Protein AF-A0A8C6VKZ2-F1 (afdb_monomer_lite)

Secondary structure (DSSP, 8-state):
-GGGS-TT-HHHHHHHHHHHHHHSS-HHHHHHHHHHSTT-BTTBS--SSTT---------HHHHHHHHHHHHHHHHHTTHHHHHHHHIIIIIHHHHHTT---TTSGGGGSTTTGGGHHHHHS-TTS-HHHHHHHHHHHHHHHHHHHHHHHHHHHHHIIIIITT-GGG--S-----------

pLDDT: mean 85.25, std 17.15, range [28.52, 98.12]

Sequence (181 aa):
MATRLHPHNKRKIIRSLQLFEQTGLPHSELLRRQHEEKGGGPLGGPLKYPNACIFWLHAEQAVLEVRLDQRVDEMMEAGLVEELQNFHRRYNQERVAENSQDYQQGIFQSIGFKEFHQFLVSEAQGPEEVRQQLLDQALQAFRTVTKRYARKQNKWVRNRFLRRKSFLPAAPLLSFWASVA

Radius of gyration: 22.43 Å; chains: 1; bounding box: 56×37×62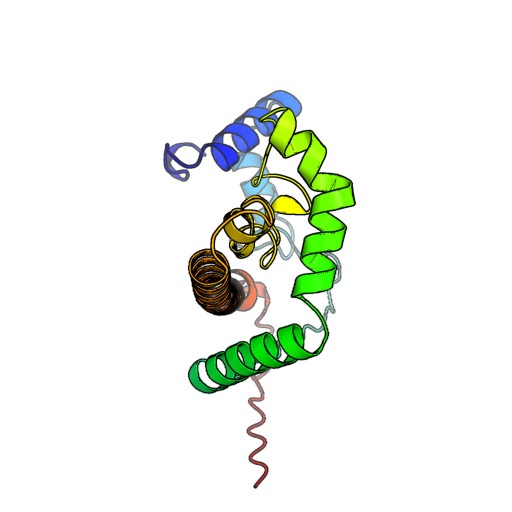 Å

InterPro domains:
  IPR027417 P-loop containing nucleoside triphosphate hydrolase [G3DSA:3.40.50.300] (37-164)
  IPR039657 Dimethylallyltransferase [PTHR11088] (47-165)

Structure (mmCIF, N/CA/C/O backbone):
data_AF-A0A8C6VKZ2-F1
#
_entry.id   AF-A0A8C6VKZ2-F1
#
loop_
_atom_site.group_PDB
_atom_site.id
_atom_site.type_symb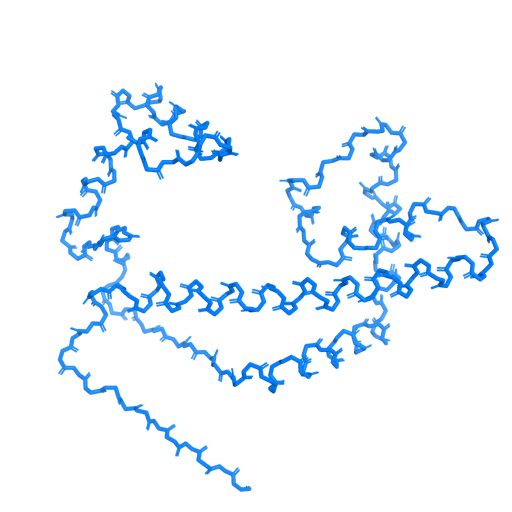ol
_atom_site.label_atom_id
_atom_site.label_alt_id
_atom_site.label_comp_id
_atom_site.label_asym_id
_atom_s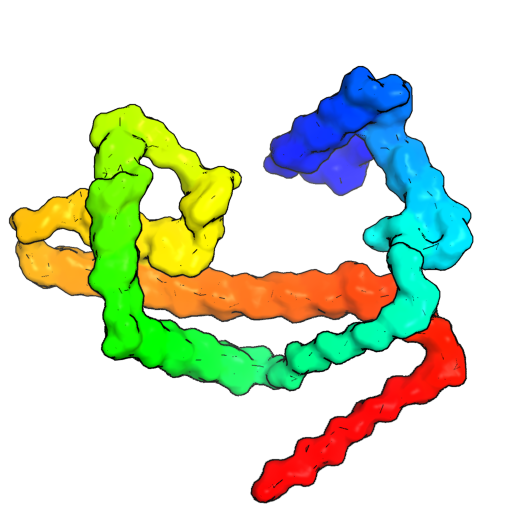ite.label_entity_id
_atom_site.label_seq_id
_atom_site.pdbx_PDB_ins_code
_atom_site.Cartn_x
_atom_site.Cartn_y
_atom_site.Cartn_z
_atom_site.occupancy
_atom_site.B_iso_or_equiv
_atom_site.auth_seq_id
_atom_site.auth_comp_id
_atom_site.auth_asym_id
_atom_site.auth_atom_id
_atom_site.pdbx_PDB_model_num
ATOM 1 N N . MET A 1 1 ? 17.443 11.745 -16.925 1.00 87.06 1 MET A N 1
ATOM 2 C CA . MET A 1 1 ? 16.436 11.441 -15.871 1.00 87.06 1 MET A CA 1
ATOM 3 C C . MET A 1 1 ? 15.729 12.677 -15.316 1.00 87.06 1 MET A C 1
ATOM 5 O O . MET A 1 1 ? 14.527 12.578 -15.099 1.00 87.06 1 MET A O 1
ATOM 9 N N . ALA A 1 2 ? 16.417 13.811 -15.123 1.00 84.62 2 ALA A N 1
ATOM 10 C CA . ALA A 1 2 ? 15.857 15.039 -14.537 1.00 84.62 2 ALA A CA 1
ATOM 11 C C . ALA A 1 2 ? 14.522 15.496 -15.163 1.00 84.62 2 ALA A C 1
ATOM 13 O O . ALA A 1 2 ? 13.545 15.645 -14.444 1.00 84.62 2 ALA A O 1
ATOM 14 N N . THR A 1 3 ? 14.417 15.568 -16.494 1.00 89.75 3 THR A N 1
ATOM 15 C CA . THR A 1 3 ? 13.183 15.984 -17.198 1.00 89.75 3 THR A CA 1
ATOM 16 C C . THR A 1 3 ? 11.983 15.049 -16.974 1.00 89.75 3 THR A C 1
ATOM 18 O O . THR A 1 3 ? 10.841 15.449 -17.160 1.00 89.75 3 THR A O 1
ATOM 21 N N . ARG A 1 4 ? 12.208 13.783 -16.583 1.00 87.56 4 ARG A N 1
ATOM 22 C CA . ARG A 1 4 ? 11.137 12.785 -16.365 1.00 87.56 4 ARG A CA 1
ATOM 23 C C . ARG A 1 4 ? 10.646 12.732 -14.919 1.00 87.56 4 ARG A C 1
ATOM 25 O O . ARG A 1 4 ? 9.596 12.143 -14.661 1.00 87.56 4 ARG A O 1
ATOM 32 N N . LEU A 1 5 ? 11.426 13.238 -13.965 1.00 90.31 5 LEU A N 1
ATOM 33 C CA . LEU A 1 5 ? 11.117 13.157 -12.541 1.00 90.31 5 LEU A CA 1
ATOM 34 C C . LEU A 1 5 ? 10.672 14.524 -12.038 1.00 90.31 5 LEU A C 1
ATOM 36 O O . LEU A 1 5 ? 11.401 15.500 -12.151 1.00 90.31 5 LEU A O 1
ATOM 40 N N . HIS A 1 6 ? 9.492 14.575 -11.424 1.00 92.94 6 HIS A N 1
ATOM 41 C CA . HIS A 1 6 ? 9.055 15.782 -10.732 1.00 92.94 6 HIS A CA 1
ATOM 42 C C . HIS A 1 6 ? 10.030 16.117 -9.581 1.00 92.94 6 HIS A C 1
ATOM 44 O O . HIS A 1 6 ? 10.376 15.192 -8.835 1.00 92.94 6 HIS A O 1
ATOM 50 N N . PRO A 1 7 ? 10.413 17.394 -9.364 1.00 92.94 7 PRO A N 1
ATOM 51 C CA . PRO A 1 7 ? 11.390 17.793 -8.338 1.00 92.94 7 PRO A CA 1
ATOM 52 C C . PRO A 1 7 ? 11.040 17.331 -6.918 1.00 92.94 7 PRO A C 1
ATOM 54 O O . PRO A 1 7 ? 11.908 17.001 -6.118 1.00 92.94 7 PRO A O 1
ATOM 57 N N . HIS A 1 8 ? 9.747 17.228 -6.610 1.00 93.44 8 HIS A N 1
ATOM 58 C CA . HIS A 1 8 ? 9.280 16.767 -5.300 1.00 93.44 8 HIS A CA 1
ATOM 59 C C . HIS A 1 8 ? 9.390 15.241 -5.092 1.00 93.44 8 HIS A C 1
ATOM 61 O O . HIS A 1 8 ? 9.126 14.728 -4.006 1.00 93.44 8 HIS A O 1
ATOM 67 N N . ASN A 1 9 ? 9.794 14.474 -6.111 1.00 92.38 9 ASN A N 1
ATOM 68 C CA . ASN A 1 9 ? 9.938 13.022 -6.018 1.00 92.38 9 ASN A CA 1
ATOM 69 C C . ASN A 1 9 ? 11.306 12.621 -5.442 1.00 92.38 9 ASN A C 1
ATOM 71 O O . ASN A 1 9 ? 12.075 11.892 -6.077 1.00 92.38 9 ASN A O 1
ATOM 75 N N . LYS A 1 10 ? 11.594 13.103 -4.225 1.00 93.06 10 LYS A N 1
ATOM 76 C CA . LYS A 1 10 ? 12.902 12.994 -3.557 1.00 93.06 10 LYS A CA 1
ATOM 77 C C . LYS A 1 10 ? 13.465 11.571 -3.597 1.00 93.06 10 LYS A C 1
ATOM 79 O O . LYS A 1 10 ? 14.594 11.379 -4.029 1.00 93.06 10 LYS A O 1
ATOM 84 N N . ARG A 1 11 ? 12.654 10.553 -3.272 1.00 91.62 11 ARG A N 1
ATOM 85 C CA . ARG A 1 11 ? 13.082 9.137 -3.275 1.00 91.62 11 ARG A CA 1
ATOM 86 C C . ARG A 1 11 ? 13.612 8.668 -4.634 1.00 91.62 11 ARG A C 1
ATOM 88 O O . ARG A 1 11 ? 14.643 8.006 -4.698 1.00 91.62 11 ARG A O 1
ATOM 95 N N . LYS A 1 12 ? 12.930 9.009 -5.734 1.00 93.00 12 LYS A N 1
ATOM 96 C CA . LYS A 1 12 ? 13.376 8.620 -7.085 1.00 93.00 12 LYS A CA 1
ATOM 97 C C . LYS A 1 12 ? 14.592 9.414 -7.546 1.00 93.00 12 LYS A C 1
ATOM 99 O O . LYS A 1 12 ? 15.417 8.861 -8.268 1.00 93.00 12 LYS A O 1
ATOM 104 N N . ILE A 1 13 ? 14.684 10.682 -7.149 1.00 95.38 13 ILE A N 1
ATOM 105 C CA . ILE A 1 13 ? 15.835 11.537 -7.455 1.00 95.38 13 ILE A CA 1
ATOM 106 C C . ILE A 1 13 ? 17.079 10.983 -6.762 1.00 95.38 13 ILE A C 1
ATOM 108 O O . ILE A 1 13 ? 18.043 10.663 -7.450 1.00 95.38 13 ILE A O 1
ATOM 112 N N . ILE A 1 14 ? 17.005 10.755 -5.446 1.00 95.38 14 ILE A N 1
ATOM 113 C CA . ILE A 1 14 ? 18.086 10.152 -4.654 1.00 95.38 14 ILE A CA 1
ATOM 114 C C . ILE A 1 14 ? 18.516 8.827 -5.283 1.00 95.38 14 ILE A C 1
ATOM 116 O O . ILE A 1 14 ? 19.691 8.652 -5.588 1.00 95.38 14 ILE A O 1
ATOM 120 N N . ARG A 1 15 ? 17.569 7.927 -5.591 1.00 95.44 15 ARG A N 1
ATOM 121 C CA . ARG A 1 15 ? 17.909 6.643 -6.220 1.00 95.44 15 ARG A CA 1
ATOM 122 C C . ARG A 1 15 ? 18.606 6.807 -7.574 1.00 95.44 15 ARG A C 1
ATOM 124 O O . ARG A 1 15 ? 19.483 6.019 -7.909 1.00 95.44 15 ARG A O 1
ATOM 131 N N . SER A 1 16 ? 18.213 7.805 -8.366 1.00 95.00 16 SER A N 1
ATOM 132 C CA . SER A 1 16 ? 18.839 8.072 -9.662 1.00 95.00 16 SER A CA 1
ATOM 133 C C . SER A 1 16 ? 20.264 8.604 -9.536 1.00 95.00 16 SER A C 1
ATOM 135 O O . SER A 1 16 ? 21.072 8.296 -10.407 1.00 95.00 16 SER A O 1
ATOM 137 N N . LEU A 1 17 ? 20.547 9.404 -8.506 1.00 95.94 17 LEU A N 1
ATOM 138 C CA . LEU A 1 17 ? 21.888 9.917 -8.219 1.00 95.94 17 LEU A CA 1
ATOM 139 C C . LEU A 1 17 ? 22.789 8.805 -7.679 1.00 95.94 17 LEU A C 1
ATOM 141 O O . LEU A 1 17 ? 23.865 8.596 -8.222 1.00 95.94 17 LEU A O 1
ATOM 145 N N . GLN A 1 18 ? 22.296 8.014 -6.723 1.00 96.88 18 GLN A N 1
ATOM 146 C CA . GLN A 1 18 ? 23.009 6.848 -6.185 1.00 96.88 18 GLN A CA 1
ATOM 147 C C . GLN A 1 18 ? 23.434 5.869 -7.282 1.00 96.88 18 GLN A C 1
ATOM 149 O O . GLN A 1 18 ? 24.538 5.344 -7.260 1.00 96.88 18 GLN A O 1
ATOM 154 N N . LEU A 1 19 ? 22.560 5.608 -8.260 1.00 95.44 19 LEU A N 1
ATOM 155 C CA . LEU A 1 19 ? 22.891 4.697 -9.353 1.00 95.44 19 LEU A CA 1
ATOM 156 C C . LEU A 1 19 ? 24.017 5.248 -10.238 1.00 95.44 19 LEU A C 1
ATOM 158 O O . LEU A 1 19 ? 24.871 4.484 -10.679 1.00 95.44 19 LEU A O 1
ATOM 162 N N . PHE A 1 20 ? 24.021 6.560 -10.485 1.00 96.38 20 PHE A N 1
ATOM 163 C CA . PHE A 1 20 ? 25.091 7.216 -11.232 1.00 96.38 20 PHE A CA 1
ATOM 164 C C . PHE A 1 20 ? 26.414 7.166 -10.464 1.00 96.38 20 PHE A C 1
ATOM 166 O O . PHE A 1 20 ? 27.424 6.783 -11.037 1.00 96.38 20 PHE A O 1
ATOM 173 N N . GLU A 1 21 ? 26.388 7.460 -9.166 1.00 97.38 21 GLU A N 1
ATOM 174 C CA . GLU A 1 21 ? 27.559 7.382 -8.286 1.00 97.38 21 GLU A CA 1
ATOM 175 C C . GLU A 1 21 ? 28.153 5.965 -8.232 1.00 97.38 21 GLU A C 1
ATOM 177 O O . GLU A 1 21 ? 29.361 5.796 -8.344 1.00 97.38 21 GLU A O 1
ATOM 182 N N . GLN A 1 22 ? 27.308 4.933 -8.138 1.00 96.62 22 GLN A N 1
ATOM 183 C CA . GLN A 1 22 ? 27.749 3.536 -8.042 1.00 96.62 22 GLN A CA 1
ATOM 184 C C . GLN A 1 22 ? 28.266 2.950 -9.361 1.00 96.62 22 GLN A C 1
ATOM 186 O O . GLN A 1 22 ? 29.120 2.070 -9.344 1.00 96.62 22 GLN A O 1
ATOM 191 N N . THR A 1 23 ? 27.706 3.364 -10.501 1.00 95.56 23 THR A N 1
ATOM 192 C CA . THR A 1 23 ? 27.972 2.712 -11.799 1.00 95.56 23 THR A CA 1
ATOM 193 C C . THR A 1 23 ? 28.745 3.583 -12.785 1.00 95.56 23 THR A C 1
ATOM 195 O O . THR A 1 23 ? 29.165 3.085 -13.826 1.00 95.56 23 THR A O 1
ATOM 198 N N . GLY A 1 24 ? 28.869 4.887 -12.522 1.00 96.19 24 GLY A N 1
ATOM 199 C CA . GLY A 1 24 ? 29.368 5.886 -13.473 1.00 96.19 24 GLY A CA 1
ATOM 200 C C . GLY A 1 24 ? 28.439 6.143 -14.668 1.00 96.19 24 GLY A C 1
ATOM 201 O O . GLY A 1 24 ? 28.721 7.009 -15.495 1.00 96.19 24 GLY A O 1
ATOM 202 N N . LEU A 1 25 ? 27.320 5.416 -14.787 1.00 95.62 25 LEU A N 1
ATOM 203 C CA . LEU A 1 25 ? 26.414 5.490 -15.931 1.00 95.62 25 LEU A CA 1
ATOM 204 C C . LEU A 1 25 ? 25.125 6.240 -15.581 1.00 95.62 25 LEU A C 1
ATOM 206 O O . LEU A 1 25 ? 24.499 5.969 -14.550 1.00 95.62 25 LEU A O 1
ATOM 210 N N . PRO A 1 26 ? 24.653 7.165 -16.441 1.00 95.19 26 PRO A N 1
ATOM 211 C CA . PRO A 1 26 ? 23.378 7.831 -16.218 1.00 95.19 26 PRO A CA 1
ATOM 212 C C . PRO A 1 26 ? 22.232 6.818 -16.119 1.00 95.19 26 PRO A C 1
ATOM 214 O O . PRO A 1 26 ? 22.064 5.957 -16.977 1.00 95.19 26 PRO A O 1
ATOM 217 N N . HIS A 1 27 ? 21.351 6.965 -15.129 1.00 94.69 27 HIS A N 1
ATOM 218 C CA . HIS A 1 27 ? 20.218 6.046 -14.939 1.00 94.69 27 HIS A CA 1
ATOM 219 C C . HIS A 1 27 ? 19.300 5.936 -16.178 1.00 94.69 27 HIS A C 1
ATOM 221 O O . HIS A 1 27 ? 18.720 4.885 -16.434 1.00 94.69 27 HIS A O 1
ATOM 227 N N . SER A 1 28 ? 19.194 6.983 -17.004 1.00 93.81 28 SER A N 1
ATOM 228 C CA . SER A 1 28 ? 18.462 6.900 -18.278 1.00 93.81 28 SER A CA 1
ATOM 229 C C . SER A 1 28 ? 19.092 5.930 -19.277 1.00 93.81 28 SER A C 1
ATOM 231 O O . SER A 1 28 ? 18.351 5.277 -20.002 1.00 93.81 28 SER A O 1
ATOM 233 N N . GLU A 1 29 ? 20.419 5.820 -19.293 1.00 94.50 29 GLU A N 1
ATOM 234 C CA . GLU A 1 29 ? 21.150 4.893 -20.159 1.00 94.50 29 GLU A CA 1
ATOM 235 C C . GLU A 1 29 ? 20.942 3.443 -19.706 1.00 94.50 29 GLU A C 1
ATOM 237 O O . GLU A 1 29 ? 20.643 2.574 -20.518 1.00 94.50 29 GLU A O 1
ATOM 242 N N . LEU A 1 30 ? 20.978 3.186 -18.396 1.00 92.56 30 LEU A N 1
ATOM 243 C CA . LEU A 1 30 ? 20.694 1.855 -17.847 1.00 92.56 30 LEU A CA 1
ATOM 244 C C . LEU A 1 30 ? 19.268 1.384 -18.171 1.00 92.56 30 LEU A C 1
ATOM 246 O O . LEU A 1 30 ? 19.070 0.241 -18.577 1.00 92.56 30 LEU A O 1
ATOM 250 N N . LEU A 1 31 ? 18.273 2.272 -18.058 1.00 91.56 31 LEU A N 1
ATOM 251 C CA . LEU A 1 31 ? 16.895 1.960 -18.456 1.00 91.56 31 LEU A CA 1
ATOM 252 C C . LEU A 1 31 ? 16.765 1.722 -19.965 1.00 91.56 31 LEU A C 1
ATOM 254 O O . LEU A 1 31 ? 15.989 0.863 -20.373 1.00 91.56 31 LEU A O 1
ATOM 258 N N . ARG A 1 32 ? 17.505 2.476 -20.790 1.00 91.50 32 ARG A N 1
ATOM 259 C CA . ARG A 1 32 ? 17.524 2.289 -22.246 1.00 91.50 32 ARG A CA 1
ATOM 260 C C . ARG A 1 32 ? 18.022 0.888 -22.599 1.00 91.50 32 ARG A C 1
ATOM 262 O O . ARG A 1 32 ? 17.313 0.172 -23.296 1.00 91.50 32 ARG A O 1
ATOM 269 N N . ARG A 1 33 ? 19.156 0.469 -22.027 1.00 92.94 33 ARG A N 1
ATOM 270 C CA . ARG A 1 33 ? 19.713 -0.881 -22.222 1.00 92.94 33 ARG A CA 1
ATOM 271 C C . ARG A 1 33 ? 18.713 -1.973 -21.845 1.00 92.94 33 ARG A C 1
ATOM 273 O O . ARG A 1 33 ? 18.467 -2.862 -22.646 1.00 92.94 33 ARG A O 1
ATOM 280 N N . GLN A 1 34 ? 18.059 -1.850 -20.686 1.00 90.00 34 GLN A N 1
ATOM 281 C CA . GLN A 1 34 ? 17.027 -2.805 -20.257 1.00 90.00 34 GLN A CA 1
ATOM 282 C C . GLN A 1 34 ? 15.846 -2.890 -21.230 1.00 90.00 34 GLN A C 1
ATOM 284 O O . GLN A 1 34 ? 15.265 -3.954 -21.409 1.00 90.00 34 GLN A O 1
ATOM 289 N N . HIS A 1 35 ? 15.440 -1.773 -21.833 1.00 89.12 35 HIS A N 1
ATOM 290 C CA . HIS A 1 35 ? 14.338 -1.770 -22.795 1.00 89.12 35 HIS A CA 1
ATOM 291 C C . HIS A 1 35 ? 14.724 -2.393 -24.143 1.00 89.12 35 HIS A C 1
ATOM 293 O O . HIS A 1 35 ? 13.847 -2.920 -24.823 1.00 89.12 35 HIS A O 1
ATOM 2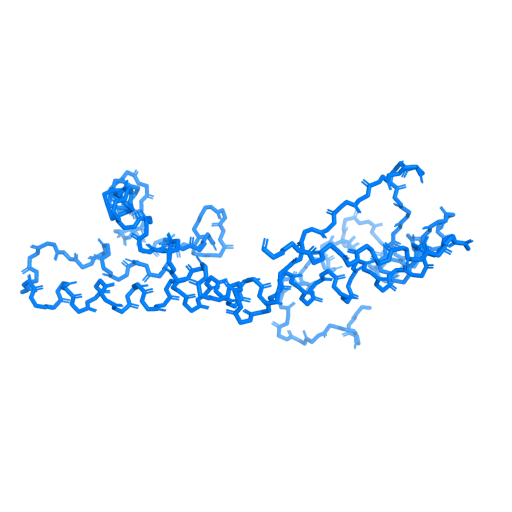99 N N . GLU A 1 36 ? 15.999 -2.310 -24.523 1.00 90.81 36 GLU A N 1
ATOM 300 C CA . GLU A 1 36 ? 16.545 -2.838 -25.781 1.00 90.81 36 GLU A CA 1
ATOM 301 C C . GLU A 1 36 ? 16.876 -4.337 -25.719 1.00 90.81 36 GLU A C 1
ATOM 303 O O . GLU A 1 36 ? 17.070 -4.966 -26.758 1.00 90.81 36 GLU A O 1
ATOM 308 N N . GLU A 1 37 ? 16.908 -4.934 -24.523 1.00 88.38 37 GLU A N 1
ATOM 309 C CA . GLU A 1 37 ? 17.061 -6.382 -24.357 1.00 88.38 37 GLU A CA 1
ATOM 310 C C . GLU A 1 37 ? 15.967 -7.160 -25.109 1.00 88.38 37 GLU A C 1
ATOM 312 O O . GLU A 1 37 ? 14.816 -6.729 -25.218 1.00 88.38 37 GLU A O 1
ATOM 317 N N . LYS A 1 38 ? 16.302 -8.355 -25.611 1.00 83.94 38 LYS A N 1
ATOM 318 C CA . LYS A 1 38 ? 15.354 -9.208 -26.342 1.00 83.94 38 LYS A CA 1
ATOM 319 C C . LYS A 1 38 ? 14.169 -9.579 -25.439 1.00 83.94 38 LYS A C 1
ATOM 321 O O . LYS A 1 38 ? 14.331 -10.295 -24.458 1.00 83.94 38 LYS A O 1
ATOM 326 N N . GLY A 1 39 ? 12.972 -9.104 -25.792 1.00 80.62 39 GLY A N 1
ATOM 327 C CA . GLY A 1 39 ? 11.750 -9.260 -24.987 1.00 80.62 39 GLY A CA 1
ATOM 328 C C . GLY A 1 39 ? 11.507 -8.135 -23.969 1.00 80.62 39 GLY A C 1
ATOM 329 O O . GLY A 1 39 ? 10.518 -8.180 -23.232 1.00 80.62 39 GLY A O 1
ATOM 330 N N . GLY A 1 40 ? 12.379 -7.126 -23.935 1.00 82.00 40 GLY A N 1
ATOM 331 C CA . GLY A 1 40 ? 12.188 -5.873 -23.218 1.00 82.00 40 GLY A CA 1
ATOM 332 C C . GLY A 1 40 ? 11.052 -5.035 -23.804 1.00 82.00 40 GLY A C 1
ATOM 333 O O . GLY A 1 40 ? 10.589 -5.228 -24.929 1.00 82.00 40 GLY A O 1
ATOM 334 N N . GLY A 1 41 ? 10.545 -4.104 -23.003 1.00 81.38 41 GLY A N 1
ATOM 335 C CA . GLY A 1 41 ? 9.472 -3.204 -23.402 1.00 81.38 41 GLY A CA 1
ATOM 336 C C . GLY A 1 41 ? 9.591 -1.833 -22.741 1.00 81.38 41 GLY A C 1
ATOM 337 O O . GLY A 1 41 ? 10.465 -1.605 -21.909 1.00 81.38 41 GLY A O 1
ATOM 338 N N . PRO A 1 42 ? 8.658 -0.904 -23.020 1.00 78.12 42 PRO A N 1
ATOM 339 C CA . PRO A 1 42 ? 8.727 0.486 -22.540 1.00 78.12 42 PRO A CA 1
ATOM 340 C C . PRO A 1 42 ? 8.658 0.643 -21.008 1.00 78.12 42 PRO A C 1
ATOM 342 O O . PRO A 1 42 ? 8.742 1.754 -20.482 1.00 78.12 42 PRO A O 1
ATOM 345 N N . LEU A 1 43 ? 8.428 -0.459 -20.290 1.00 79.62 43 LEU A N 1
ATOM 346 C CA . LEU A 1 43 ? 8.197 -0.516 -18.852 1.00 79.62 43 LEU A CA 1
ATOM 347 C C . LEU A 1 43 ? 9.218 -1.407 -18.123 1.00 79.62 43 LEU A C 1
ATOM 349 O O . LEU A 1 43 ? 8.999 -1.717 -16.947 1.00 79.62 43 LEU A O 1
ATOM 353 N N . GLY A 1 44 ? 10.285 -1.837 -18.802 1.00 84.38 44 GLY A N 1
ATOM 354 C CA . GLY A 1 44 ? 11.390 -2.617 -18.242 1.00 84.38 44 GLY A CA 1
ATOM 355 C C . GLY A 1 44 ? 11.863 -3.745 -19.162 1.00 84.38 44 GLY A C 1
ATOM 356 O O . GLY A 1 44 ? 11.315 -3.937 -20.245 1.00 84.38 44 GLY A O 1
ATOM 357 N N . GLY A 1 45 ? 12.858 -4.494 -18.690 1.00 86.25 45 GLY A N 1
ATOM 358 C CA . GLY A 1 45 ? 13.402 -5.659 -19.388 1.00 86.25 45 GLY A CA 1
ATOM 359 C C . GLY A 1 45 ? 12.450 -6.861 -19.480 1.00 86.25 45 GLY A C 1
ATOM 360 O O . GLY A 1 45 ? 11.314 -6.804 -18.972 1.00 86.25 45 GLY A O 1
ATOM 361 N N . PRO A 1 46 ? 12.904 -7.937 -20.147 1.00 85.94 46 PRO A N 1
ATOM 362 C CA . PRO A 1 46 ? 12.122 -9.143 -20.383 1.00 85.94 46 PRO A CA 1
ATOM 363 C C . PRO A 1 46 ? 11.705 -9.829 -19.081 1.00 85.94 46 PRO A C 1
ATOM 365 O O . PRO A 1 46 ? 12.275 -9.622 -18.008 1.00 85.94 46 PRO A O 1
ATOM 368 N N . LEU A 1 47 ? 10.678 -10.675 -19.175 1.00 85.19 47 LEU A N 1
ATOM 369 C CA . LEU A 1 47 ? 10.380 -11.614 -18.099 1.00 85.19 47 LEU A CA 1
ATOM 370 C C . LEU A 1 47 ? 11.536 -12.609 -17.968 1.00 85.19 47 LEU A C 1
ATOM 372 O O . LEU A 1 47 ? 12.075 -13.072 -18.969 1.00 85.19 47 LEU A O 1
ATOM 376 N N . LYS A 1 48 ? 11.877 -12.973 -16.727 1.00 86.12 48 LYS A N 1
ATOM 377 C CA . LYS A 1 48 ? 12.927 -13.965 -16.453 1.00 86.12 48 LYS A CA 1
ATOM 378 C C . LYS A 1 48 ? 12.625 -15.322 -17.104 1.00 86.12 48 LYS A C 1
ATOM 380 O O . LYS A 1 48 ? 13.548 -16.005 -17.531 1.00 86.12 48 LYS A O 1
ATOM 385 N N . TYR A 1 49 ? 11.346 -15.701 -17.171 1.00 87.69 49 TYR A N 1
ATOM 386 C CA . TYR A 1 49 ? 10.887 -16.954 -17.770 1.00 87.69 49 TYR A CA 1
ATOM 387 C C . TYR A 1 49 ? 10.004 -16.670 -18.994 1.00 87.69 49 TYR A C 1
ATOM 389 O O . TYR A 1 49 ? 9.081 -15.859 -18.881 1.00 87.69 49 TYR A O 1
ATOM 397 N N . PRO A 1 50 ? 10.242 -17.340 -20.137 1.00 80.12 50 PRO A N 1
ATOM 398 C CA . PRO A 1 50 ? 9.538 -17.052 -21.389 1.00 80.12 50 PRO A CA 1
ATOM 399 C C . PRO A 1 50 ? 8.064 -17.478 -21.368 1.00 80.12 50 PRO A C 1
ATOM 401 O O . PRO A 1 50 ? 7.228 -16.804 -21.957 1.00 80.12 50 PRO A O 1
ATOM 404 N N . ASN A 1 51 ? 7.733 -18.551 -20.642 1.00 85.94 51 ASN A N 1
ATOM 405 C CA . ASN A 1 51 ? 6.398 -19.159 -20.630 1.00 85.94 51 ASN A CA 1
ATOM 406 C C . ASN A 1 51 ? 5.658 -18.906 -19.307 1.00 85.94 51 ASN A C 1
ATOM 408 O O . ASN A 1 51 ? 5.019 -19.800 -18.757 1.00 85.94 51 ASN A O 1
ATOM 412 N N . ALA A 1 52 ? 5.793 -17.706 -18.741 1.00 87.25 52 ALA A N 1
ATOM 413 C CA . ALA A 1 52 ? 5.095 -17.363 -17.507 1.00 87.25 52 ALA A CA 1
ATOM 414 C C . ALA A 1 52 ? 3.589 -17.184 -17.773 1.00 87.25 52 ALA A C 1
ATOM 416 O O . ALA A 1 52 ? 3.189 -16.287 -18.515 1.00 87.25 52 ALA A O 1
ATOM 417 N N . CYS A 1 53 ? 2.756 -18.007 -17.135 1.00 88.69 53 CYS A N 1
ATOM 418 C CA . CYS A 1 53 ? 1.308 -17.813 -17.113 1.00 88.69 53 CYS A CA 1
ATOM 419 C C . CYS A 1 53 ? 0.933 -16.929 -15.919 1.00 88.69 53 CYS A C 1
ATOM 421 O O . CYS A 1 53 ? 1.379 -17.179 -14.798 1.00 88.69 53 CYS A O 1
ATOM 423 N N . ILE A 1 54 ? 0.148 -15.876 -16.155 1.00 87.31 54 ILE A N 1
ATOM 424 C CA . ILE A 1 54 ? -0.210 -14.908 -15.117 1.00 87.31 54 ILE A CA 1
ATOM 425 C C . ILE A 1 54 ? -1.725 -14.779 -15.058 1.00 87.31 54 ILE A C 1
ATOM 427 O O . ILE A 1 54 ? -2.357 -14.293 -15.993 1.00 87.31 54 ILE A O 1
ATOM 431 N N . PHE A 1 55 ? -2.286 -15.182 -13.922 1.00 91.56 55 PHE A N 1
ATOM 432 C CA . PHE A 1 55 ? -3.703 -15.041 -13.624 1.00 91.56 55 PHE A CA 1
ATOM 433 C C . PHE A 1 55 ? -3.935 -13.751 -12.845 1.00 91.56 55 PHE A C 1
ATOM 435 O O . PHE A 1 55 ? -3.338 -13.530 -11.791 1.00 91.56 55 PHE A O 1
ATOM 442 N N . TRP A 1 56 ? -4.812 -12.893 -13.362 1.00 92.81 56 TRP A N 1
ATOM 443 C CA . TRP A 1 56 ? -5.256 -11.696 -12.659 1.00 92.81 56 TRP A CA 1
ATOM 444 C C . TRP A 1 56 ? -6.714 -11.861 -12.246 1.00 92.81 56 TRP A C 1
ATOM 446 O O . TRP A 1 56 ? -7.616 -11.802 -13.078 1.00 92.81 56 TRP A O 1
ATOM 456 N N . LEU A 1 57 ? -6.932 -12.066 -10.947 1.00 93.00 57 LEU A N 1
ATOM 457 C CA . LEU A 1 57 ? -8.269 -12.089 -10.368 1.00 93.00 57 LEU A CA 1
ATOM 458 C C . LEU A 1 57 ? -8.808 -10.660 -10.293 1.00 93.00 57 LEU A C 1
ATOM 460 O O . LEU A 1 57 ? -8.187 -9.776 -9.698 1.00 93.00 57 LEU A O 1
ATOM 464 N N . HIS A 1 58 ? -9.963 -10.446 -10.910 1.00 91.94 58 HIS A N 1
ATOM 465 C CA . HIS A 1 58 ? -10.605 -9.147 -11.016 1.00 91.94 58 HIS A CA 1
ATOM 466 C C . HIS A 1 58 ? -12.053 -9.242 -10.543 1.00 91.94 58 HIS A C 1
ATOM 468 O O . HIS A 1 58 ? -12.753 -10.209 -10.829 1.00 91.94 58 HIS A O 1
ATOM 474 N N . ALA A 1 59 ? -12.495 -8.200 -9.851 1.00 93.69 59 ALA A N 1
ATOM 475 C CA . ALA A 1 59 ? -13.882 -7.974 -9.492 1.00 93.69 59 ALA A CA 1
ATOM 476 C C . ALA A 1 59 ? -14.233 -6.526 -9.830 1.00 93.69 59 ALA A C 1
ATOM 478 O O . ALA A 1 59 ? -13.359 -5.653 -9.835 1.00 93.69 59 ALA A O 1
ATOM 479 N N . GLU A 1 60 ? -15.511 -6.271 -10.096 1.00 94.94 60 GLU A N 1
ATOM 480 C CA . GLU A 1 60 ? -16.001 -4.911 -10.278 1.00 94.94 60 GLU A CA 1
ATOM 481 C C . GLU A 1 60 ? -15.702 -4.053 -9.041 1.00 94.94 60 GLU A C 1
ATOM 483 O O . GLU A 1 60 ? -15.782 -4.518 -7.903 1.00 94.94 60 GLU A O 1
ATOM 488 N N . GLN A 1 61 ? -15.353 -2.783 -9.265 1.00 93.50 61 GLN A N 1
ATOM 489 C CA . GLN A 1 61 ? -14.891 -1.890 -8.204 1.00 93.50 61 GLN A CA 1
ATOM 490 C C . GLN A 1 61 ? -15.939 -1.701 -7.097 1.00 93.50 61 GLN A C 1
ATOM 492 O O . GLN A 1 61 ? -15.565 -1.700 -5.929 1.00 93.50 61 GLN A O 1
ATOM 497 N N . ALA A 1 62 ? -17.225 -1.583 -7.442 1.00 95.56 62 ALA A N 1
ATOM 498 C CA . ALA A 1 62 ? -18.300 -1.438 -6.460 1.00 95.56 62 ALA A CA 1
ATOM 499 C C . ALA A 1 62 ? -18.421 -2.684 -5.564 1.00 95.56 62 ALA A C 1
ATOM 501 O O . ALA A 1 62 ? -18.409 -2.573 -4.341 1.00 95.56 62 ALA A O 1
ATOM 502 N N . VAL A 1 63 ? -18.426 -3.878 -6.170 1.00 97.00 63 VAL A N 1
ATOM 503 C CA . VAL A 1 63 ? -18.467 -5.162 -5.449 1.00 97.00 63 VAL A CA 1
ATOM 504 C C . VAL A 1 63 ? -17.239 -5.331 -4.554 1.00 97.00 63 VAL A C 1
ATOM 506 O O . VAL A 1 63 ? -17.350 -5.761 -3.406 1.00 97.00 63 VAL A O 1
ATOM 509 N N . LEU A 1 64 ? -16.056 -4.980 -5.064 1.00 96.62 64 LEU A N 1
ATOM 510 C CA . LEU A 1 64 ? -14.818 -5.060 -4.300 1.00 96.62 64 LEU A CA 1
ATOM 511 C C . LEU A 1 64 ? -14.840 -4.117 -3.093 1.00 96.62 64 LEU A C 1
ATOM 513 O O . LEU A 1 64 ? -14.392 -4.510 -2.025 1.00 96.62 64 LEU A O 1
ATOM 517 N N . GLU A 1 65 ? -15.360 -2.898 -3.231 1.00 96.38 65 GLU A N 1
ATOM 518 C CA . GLU A 1 65 ? -15.417 -1.942 -2.120 1.00 96.38 65 GLU A CA 1
ATOM 519 C C . GLU A 1 65 ? -16.315 -2.413 -0.978 1.00 96.38 65 GLU A C 1
ATOM 521 O O . GLU A 1 65 ? -15.895 -2.299 0.171 1.00 96.38 65 GLU A O 1
ATOM 526 N N . VAL A 1 66 ? -17.467 -3.017 -1.288 1.00 97.75 66 VAL A N 1
ATOM 527 C CA . VAL A 1 66 ? -18.349 -3.626 -0.278 1.00 97.75 66 VAL A CA 1
ATOM 528 C C . VAL A 1 66 ? -17.637 -4.767 0.451 1.00 97.75 66 VAL A C 1
ATOM 530 O O . VAL A 1 66 ? -17.622 -4.809 1.676 1.00 97.75 66 VAL A O 1
ATOM 533 N N . ARG A 1 67 ? -16.968 -5.664 -0.287 1.00 97.94 67 ARG A N 1
ATOM 534 C CA . ARG A 1 67 ? -16.204 -6.774 0.313 1.00 97.94 67 ARG A CA 1
ATOM 535 C C . ARG A 1 67 ? -15.040 -6.293 1.176 1.00 97.94 67 ARG A C 1
ATOM 537 O O . ARG A 1 67 ? -14.706 -6.938 2.161 1.00 97.94 67 ARG A O 1
ATOM 544 N N . LEU A 1 68 ? -14.390 -5.194 0.793 1.00 97.69 68 LEU A N 1
ATOM 545 C CA . LEU A 1 68 ? -13.294 -4.623 1.572 1.00 97.69 68 LEU A CA 1
ATOM 546 C C . LEU A 1 68 ? -13.787 -4.007 2.881 1.00 97.69 68 LEU A C 1
ATOM 548 O O . LEU A 1 68 ? -13.079 -4.139 3.873 1.00 97.69 68 LEU A O 1
ATOM 552 N N . ASP A 1 69 ? -14.958 -3.366 2.893 1.00 97.44 69 ASP A N 1
ATOM 553 C CA . ASP A 1 69 ? -15.566 -2.888 4.141 1.00 97.44 69 ASP A CA 1
ATOM 554 C C . ASP A 1 69 ? -15.928 -4.063 5.049 1.00 97.44 69 ASP A C 1
ATOM 556 O O . ASP A 1 69 ? -15.466 -4.102 6.185 1.00 97.44 69 ASP A O 1
ATOM 560 N N . GLN A 1 70 ? -16.633 -5.065 4.512 1.00 97.94 70 GLN A N 1
ATOM 561 C CA . GLN A 1 70 ? -17.012 -6.262 5.267 1.00 97.94 70 GLN A CA 1
ATOM 562 C C . GLN A 1 70 ? -15.793 -6.971 5.866 1.00 97.94 70 GLN A C 1
ATOM 564 O O . GLN A 1 70 ? -15.794 -7.352 7.030 1.00 97.94 70 GLN A O 1
ATOM 569 N N . ARG A 1 71 ? -14.708 -7.095 5.096 1.00 97.88 71 ARG A N 1
ATOM 570 C CA . ARG A 1 71 ? -13.465 -7.694 5.586 1.00 97.88 71 ARG A CA 1
ATOM 571 C C . ARG A 1 71 ? -12.854 -6.903 6.742 1.00 97.88 71 ARG A C 1
ATOM 573 O O . ARG A 1 71 ? -12.227 -7.494 7.611 1.00 97.88 71 ARG A O 1
ATOM 580 N N . VAL A 1 72 ? -12.959 -5.575 6.733 1.00 97.00 72 VAL A N 1
ATOM 581 C CA . VAL A 1 72 ? -12.471 -4.765 7.855 1.00 97.00 72 VAL A CA 1
ATOM 582 C C . VAL A 1 72 ? -13.284 -5.062 9.115 1.00 97.00 72 VAL A C 1
ATOM 584 O O . VAL A 1 72 ? -12.695 -5.152 10.187 1.00 97.00 72 VAL A O 1
ATOM 587 N N . ASP A 1 73 ? -14.589 -5.280 8.980 1.00 97.38 73 ASP A N 1
ATOM 588 C CA . ASP A 1 73 ? -15.456 -5.653 10.102 1.00 97.38 73 ASP A CA 1
ATOM 589 C C . ASP A 1 73 ? -15.103 -7.043 10.641 1.00 97.38 73 ASP A C 1
ATOM 591 O O . ASP A 1 73 ? -14.842 -7.193 11.832 1.00 97.38 73 ASP A O 1
ATOM 595 N N . GLU A 1 74 ? -14.929 -8.025 9.754 1.00 98.12 74 GLU A N 1
ATOM 596 C CA . GLU A 1 74 ? -14.446 -9.366 10.113 1.00 98.12 74 GLU A CA 1
ATOM 597 C C . GLU A 1 74 ? -13.079 -9.323 10.819 1.00 98.12 74 GLU A C 1
ATOM 599 O O . GLU A 1 74 ? -12.824 -10.085 11.748 1.00 98.12 74 GLU A O 1
ATOM 604 N N . MET A 1 75 ? -12.177 -8.422 10.407 1.00 97.19 75 MET A N 1
ATOM 605 C CA . MET A 1 75 ? -10.882 -8.246 11.073 1.00 97.19 75 MET A CA 1
ATOM 606 C C . MET A 1 75 ? -11.036 -7.705 12.498 1.00 97.19 75 MET A C 1
ATOM 608 O O . MET A 1 75 ? -10.277 -8.107 13.379 1.00 97.19 75 MET A O 1
ATOM 612 N N . MET A 1 76 ? -11.994 -6.806 12.739 1.00 96.06 76 MET A N 1
ATOM 613 C CA . MET A 1 76 ? -12.282 -6.306 14.086 1.00 96.06 76 MET A CA 1
ATOM 614 C C . MET A 1 76 ? -12.809 -7.428 14.979 1.00 96.06 76 MET A C 1
ATOM 616 O O . MET A 1 76 ? -12.311 -7.600 16.087 1.00 96.06 76 MET A O 1
ATOM 620 N N . GLU A 1 77 ? -13.745 -8.232 14.471 1.00 97.06 77 GLU A N 1
ATOM 621 C CA . GLU A 1 77 ? -14.279 -9.406 15.174 1.00 97.06 77 GLU A CA 1
ATOM 622 C C . GLU A 1 77 ? -13.196 -10.458 15.463 1.00 97.06 77 GLU A C 1
ATOM 624 O O . GLU A 1 77 ? -13.218 -11.108 16.506 1.00 97.06 77 GLU A O 1
ATOM 629 N N . ALA A 1 78 ? -12.212 -10.592 14.571 1.00 97.81 78 ALA A N 1
ATOM 630 C CA . ALA A 1 78 ? -11.078 -11.499 14.726 1.00 97.81 78 ALA A CA 1
ATOM 631 C C . ALA A 1 78 ? -9.972 -10.990 15.676 1.00 97.81 78 ALA A C 1
ATOM 633 O O . ALA A 1 78 ? -8.975 -11.687 15.865 1.00 97.81 78 ALA A O 1
ATOM 634 N N . GLY A 1 79 ? -10.123 -9.804 16.276 1.00 96.56 79 GLY A N 1
ATOM 635 C CA . GLY A 1 79 ? -9.191 -9.282 17.279 1.00 96.56 79 GLY A CA 1
ATOM 636 C C . GLY A 1 79 ? -8.075 -8.376 16.741 1.00 96.56 79 GLY A C 1
ATOM 637 O O . GLY A 1 79 ? -6.966 -8.340 17.284 1.00 96.56 79 GLY A O 1
ATOM 638 N N . LEU A 1 80 ? -8.335 -7.628 15.659 1.00 95.94 80 LEU A N 1
ATOM 639 C CA . LEU A 1 80 ? -7.375 -6.668 15.091 1.00 95.94 80 LEU A CA 1
ATOM 640 C C . LEU A 1 80 ? -6.865 -5.654 16.130 1.00 95.94 80 LEU A C 1
ATOM 642 O O . LEU A 1 80 ? -5.689 -5.285 16.118 1.00 95.94 80 LEU A O 1
ATOM 646 N N . VAL A 1 81 ? -7.736 -5.177 17.021 1.00 94.38 81 VAL A N 1
ATOM 647 C CA . VAL A 1 81 ? -7.376 -4.158 18.018 1.00 94.38 81 VAL A CA 1
ATOM 648 C C . VAL A 1 81 ? -6.341 -4.709 18.996 1.00 94.38 81 VAL A C 1
ATOM 650 O O . VAL A 1 81 ? -5.342 -4.046 19.282 1.00 94.38 81 VAL A O 1
ATOM 653 N N . GLU A 1 82 ? -6.539 -5.935 19.464 1.00 94.94 82 GLU A N 1
ATOM 654 C CA . GLU A 1 82 ? -5.648 -6.642 20.373 1.00 94.94 82 GLU A CA 1
ATOM 655 C C . GLU A 1 82 ? -4.285 -6.880 19.718 1.00 94.94 82 GLU A C 1
ATOM 657 O O . GLU A 1 82 ? -3.245 -6.644 20.343 1.00 94.94 82 GLU A O 1
ATOM 662 N N . GLU A 1 83 ? -4.261 -7.294 18.447 1.00 95.44 83 GLU A N 1
ATOM 663 C CA . GLU A 1 83 ? -3.023 -7.442 17.677 1.00 95.44 83 GLU A CA 1
ATOM 664 C C . GLU A 1 83 ? -2.248 -6.121 17.587 1.00 95.44 83 GLU A C 1
ATOM 666 O O . GLU A 1 83 ? -1.043 -6.080 17.865 1.00 95.44 83 GLU A O 1
ATOM 671 N N . LEU A 1 84 ? -2.934 -5.023 17.259 1.00 94.19 84 LEU A N 1
ATOM 672 C CA . LEU A 1 84 ? -2.327 -3.699 17.125 1.00 94.19 84 LEU A CA 1
ATOM 673 C C . LEU A 1 84 ? -1.806 -3.159 18.461 1.00 94.19 84 LEU A C 1
ATOM 675 O O . LEU A 1 84 ? -0.703 -2.610 18.510 1.00 94.19 84 LEU A O 1
ATOM 679 N N . GLN A 1 85 ? -2.546 -3.354 19.553 1.00 93.06 85 GLN A N 1
ATOM 680 C CA . GLN A 1 85 ? -2.103 -2.996 20.903 1.00 93.06 85 GLN A CA 1
ATOM 681 C C . GLN A 1 85 ? -0.880 -3.810 21.331 1.00 93.06 85 GLN A C 1
ATOM 683 O O . GLN A 1 85 ? 0.082 -3.259 21.871 1.00 93.06 85 GLN A O 1
ATOM 688 N N . ASN A 1 86 ? -0.876 -5.117 21.061 1.00 93.62 86 ASN A N 1
ATOM 689 C CA . ASN A 1 86 ? 0.264 -5.985 21.345 1.00 93.62 86 ASN A CA 1
ATOM 690 C C . ASN A 1 86 ? 1.505 -5.564 20.558 1.00 93.62 86 ASN A C 1
ATOM 692 O O . ASN A 1 86 ? 2.595 -5.470 21.128 1.00 93.62 86 ASN A O 1
ATOM 696 N N . PHE A 1 87 ? 1.344 -5.273 19.268 1.00 92.69 87 PHE A N 1
ATOM 697 C CA . PHE A 1 87 ? 2.428 -4.766 18.438 1.00 92.69 87 PHE A CA 1
ATOM 698 C C . PHE A 1 87 ? 2.927 -3.403 18.936 1.00 92.69 87 PHE A C 1
ATOM 700 O O . PHE A 1 87 ? 4.138 -3.189 19.026 1.00 92.69 87 PHE A O 1
ATOM 707 N N . HIS A 1 88 ? 2.016 -2.500 19.317 1.00 91.00 88 HIS A N 1
ATOM 708 C CA . HIS A 1 88 ? 2.374 -1.189 19.848 1.00 91.00 88 HIS A CA 1
ATOM 709 C C . HIS A 1 88 ? 3.251 -1.308 21.096 1.00 91.00 88 HIS A C 1
ATOM 711 O O . HIS A 1 88 ? 4.351 -0.754 21.103 1.00 91.00 88 HIS A O 1
ATOM 717 N N . ARG A 1 89 ? 2.806 -2.084 22.092 1.00 90.69 89 ARG A N 1
ATOM 718 C CA . ARG A 1 89 ? 3.545 -2.315 23.341 1.00 90.69 89 ARG A CA 1
ATOM 719 C C . ARG A 1 89 ? 4.933 -2.899 23.099 1.00 90.69 89 ARG A C 1
ATOM 721 O O . ARG A 1 89 ? 5.899 -2.449 23.697 1.00 90.69 89 ARG A O 1
ATOM 728 N N . ARG A 1 90 ? 5.041 -3.895 22.215 1.00 90.19 90 ARG A N 1
ATOM 729 C CA . ARG A 1 90 ? 6.302 -4.620 21.994 1.00 90.19 90 ARG A CA 1
ATOM 730 C C . ARG A 1 90 ? 7.320 -3.866 21.144 1.00 90.19 90 ARG A C 1
ATOM 732 O O . ARG A 1 90 ? 8.509 -4.094 21.319 1.00 90.19 90 ARG A O 1
ATOM 739 N N . TYR A 1 91 ? 6.875 -3.047 20.189 1.00 86.62 91 TYR A N 1
ATOM 740 C CA . TYR A 1 91 ? 7.769 -2.546 19.133 1.00 86.62 91 TYR A CA 1
ATOM 741 C C . TYR A 1 91 ? 7.660 -1.050 18.840 1.00 86.62 91 TYR A C 1
ATOM 743 O O . TYR A 1 91 ? 8.556 -0.496 18.201 1.00 86.62 91 TYR A O 1
ATOM 751 N N . ASN A 1 92 ? 6.572 -0.389 19.239 1.00 85.94 92 ASN A N 1
ATOM 752 C CA . ASN A 1 92 ? 6.361 1.025 18.928 1.00 85.94 92 ASN A CA 1
ATOM 753 C C . ASN A 1 92 ? 6.461 1.928 20.160 1.00 85.94 92 ASN A C 1
ATOM 755 O O . ASN A 1 92 ? 6.835 3.080 19.998 1.00 85.94 92 ASN A O 1
ATOM 759 N N . GLN A 1 93 ? 6.153 1.439 21.362 1.00 85.06 93 GLN A N 1
ATOM 760 C CA . GLN A 1 93 ? 6.111 2.254 22.579 1.00 85.06 93 GLN A CA 1
ATOM 761 C C . GLN A 1 93 ? 7.456 2.935 22.883 1.00 85.06 93 GLN A C 1
ATOM 763 O O . GLN A 1 93 ? 7.486 4.145 23.081 1.00 85.06 93 GLN A O 1
ATOM 768 N N . GLU A 1 94 ? 8.569 2.200 22.816 1.00 84.88 94 GLU A N 1
ATOM 769 C CA . GLU A 1 94 ? 9.918 2.769 22.987 1.00 84.88 94 GLU A CA 1
ATOM 770 C C . GLU A 1 94 ? 10.226 3.830 21.921 1.00 84.88 94 GLU A C 1
ATOM 772 O O . GLU A 1 94 ? 10.657 4.936 22.232 1.00 84.88 94 GLU A O 1
ATOM 777 N N . ARG A 1 95 ? 9.884 3.555 20.658 1.00 83.81 95 ARG A N 1
ATOM 778 C CA . ARG A 1 95 ? 10.076 4.504 19.548 1.00 83.81 95 ARG A CA 1
ATOM 779 C C . ARG A 1 95 ? 9.244 5.774 19.694 1.00 83.81 95 ARG A C 1
ATOM 781 O O . ARG A 1 95 ? 9.651 6.838 19.236 1.00 83.81 95 ARG A O 1
ATOM 788 N N . VAL A 1 96 ? 8.056 5.665 20.288 1.00 84.44 96 VAL A N 1
ATOM 789 C CA . VAL A 1 96 ? 7.214 6.820 20.617 1.00 84.44 96 VAL A CA 1
ATOM 790 C C . VAL A 1 96 ? 7.880 7.648 21.706 1.00 84.44 96 VAL A C 1
ATOM 792 O O . VAL A 1 96 ? 7.988 8.859 21.543 1.00 84.44 96 VAL A O 1
ATOM 795 N N . ALA A 1 97 ? 8.370 7.002 22.767 1.00 83.31 97 ALA A N 1
ATOM 796 C CA . ALA A 1 97 ? 9.053 7.676 23.868 1.00 83.31 97 ALA A CA 1
ATOM 797 C C . ALA A 1 97 ? 10.322 8.413 23.403 1.00 83.31 97 ALA A C 1
ATOM 799 O O . ALA A 1 97 ? 10.597 9.523 23.846 1.00 83.31 97 ALA A O 1
ATOM 800 N N . GLU A 1 98 ? 11.055 7.835 22.454 1.00 86.81 98 GLU A N 1
ATOM 801 C CA . GLU A 1 98 ? 12.252 8.431 21.851 1.00 86.81 98 GLU A CA 1
ATOM 802 C C . GLU A 1 98 ? 11.953 9.439 20.727 1.00 86.81 98 GLU A C 1
ATOM 804 O O . GLU A 1 98 ? 12.879 9.998 20.137 1.00 86.81 98 GLU A O 1
ATOM 809 N N . ASN A 1 99 ? 10.677 9.655 20.383 1.00 79.44 99 ASN A N 1
ATOM 810 C CA . ASN A 1 99 ? 10.248 10.453 19.231 1.00 79.44 99 ASN A CA 1
ATOM 811 C C . ASN A 1 99 ? 10.946 10.043 17.909 1.00 79.44 99 ASN A C 1
ATOM 813 O O . ASN A 1 99 ? 11.230 10.870 17.041 1.00 79.44 99 ASN A O 1
ATOM 817 N N . SER A 1 100 ? 11.236 8.747 17.755 1.00 80.88 100 SER A N 1
ATOM 818 C CA . SER A 1 100 ? 12.020 8.155 16.660 1.00 80.88 100 SER A CA 1
ATOM 819 C C . SER A 1 100 ? 11.148 7.398 15.642 1.00 80.88 100 SER A C 1
ATOM 821 O O . SER A 1 100 ? 11.599 6.501 14.923 1.00 80.88 100 SER A O 1
ATOM 823 N N . GLN A 1 101 ? 9.863 7.749 15.562 1.00 75.94 101 GLN A N 1
ATOM 824 C CA . GLN A 1 101 ? 8.885 7.073 14.714 1.00 75.94 101 GLN A CA 1
ATOM 825 C C . GLN A 1 101 ? 9.119 7.357 13.221 1.00 75.94 101 GLN A C 1
ATOM 827 O O . GLN A 1 101 ? 8.871 8.459 12.732 1.00 75.94 101 GLN A O 1
ATOM 832 N N . ASP A 1 102 ? 9.510 6.332 12.461 1.00 79.75 102 ASP A N 1
ATOM 833 C CA . ASP A 1 102 ? 9.585 6.414 10.999 1.00 79.75 102 ASP A CA 1
ATOM 834 C C . ASP A 1 102 ? 8.538 5.517 10.314 1.00 79.75 102 ASP A C 1
ATOM 836 O O . ASP A 1 102 ? 8.777 4.350 9.989 1.00 79.75 102 ASP A O 1
ATOM 840 N N . TYR A 1 103 ? 7.371 6.101 10.019 1.00 79.88 103 TYR A N 1
ATOM 841 C CA . TYR A 1 103 ? 6.294 5.464 9.243 1.00 79.88 103 TYR A CA 1
ATOM 842 C C . TYR A 1 103 ? 6.607 5.299 7.751 1.00 79.88 103 TYR A C 1
ATOM 844 O O . TYR A 1 103 ? 5.770 4.835 6.971 1.00 79.88 103 TYR A O 1
ATOM 852 N N . GLN A 1 104 ? 7.803 5.686 7.313 1.00 82.19 104 GLN A N 1
ATOM 853 C CA . GLN A 1 104 ? 8.250 5.547 5.937 1.00 82.19 104 GLN A CA 1
ATOM 854 C C . GLN A 1 104 ? 9.081 4.292 5.690 1.00 82.19 104 GLN A C 1
ATOM 856 O O . GLN A 1 104 ? 9.496 4.087 4.545 1.00 82.19 104 GLN A O 1
ATOM 861 N N . GLN A 1 105 ? 9.295 3.449 6.707 1.00 81.56 105 GLN A N 1
ATOM 862 C CA . GLN A 1 105 ? 10.166 2.278 6.622 1.00 81.56 105 GLN A CA 1
ATOM 863 C C . GLN A 1 105 ? 9.545 1.004 7.209 1.00 81.56 105 GLN A C 1
ATOM 865 O O . GLN A 1 105 ? 8.732 1.035 8.127 1.00 81.56 105 GLN A O 1
ATOM 870 N N . GLY A 1 106 ? 9.934 -0.141 6.637 1.00 86.06 106 GLY A N 1
ATOM 871 C CA . GLY A 1 106 ? 9.583 -1.473 7.139 1.00 86.06 106 GLY A CA 1
ATOM 872 C C . GLY A 1 106 ? 8.086 -1.703 7.376 1.00 86.06 106 GLY A C 1
ATOM 873 O O . GLY A 1 106 ? 7.238 -1.252 6.601 1.00 86.06 106 GLY A O 1
ATOM 874 N N . ILE A 1 107 ? 7.783 -2.412 8.467 1.00 85.25 107 ILE A N 1
ATOM 875 C CA . ILE A 1 107 ? 6.423 -2.785 8.879 1.00 85.25 107 ILE A CA 1
ATOM 876 C C . ILE A 1 107 ? 5.522 -1.570 9.157 1.00 85.25 107 ILE A C 1
ATOM 878 O O . ILE A 1 107 ? 4.312 -1.646 8.957 1.00 85.25 107 ILE A O 1
ATOM 882 N N . PHE A 1 108 ? 6.097 -0.415 9.505 1.00 85.38 108 PHE A N 1
ATOM 883 C CA . PHE A 1 108 ? 5.352 0.810 9.814 1.00 85.38 108 PHE A CA 1
ATOM 884 C C . PHE A 1 108 ? 4.689 1.460 8.587 1.00 85.38 108 PHE A C 1
ATOM 886 O O . PHE A 1 108 ? 3.798 2.292 8.734 1.00 85.38 108 PHE A O 1
ATOM 893 N N . GLN A 1 109 ? 5.060 1.055 7.366 1.00 88.38 109 GLN A N 1
ATOM 894 C CA . GLN A 1 109 ? 4.372 1.488 6.140 1.00 88.38 109 GLN A CA 1
ATOM 895 C C . GLN A 1 109 ? 3.065 0.732 5.867 1.00 88.38 109 GLN A C 1
ATOM 897 O O . GLN A 1 109 ? 2.294 1.153 4.988 1.00 88.38 109 GLN A O 1
ATOM 902 N N . SER A 1 110 ? 2.839 -0.387 6.565 1.00 89.69 110 SER A N 1
ATOM 903 C CA . SER A 1 110 ? 1.667 -1.239 6.375 1.00 89.69 110 SER A CA 1
ATOM 904 C C . SER A 1 110 ? 0.361 -0.451 6.528 1.00 89.69 110 SER A C 1
ATOM 906 O O . SER A 1 110 ? 0.298 0.620 7.137 1.00 89.69 110 SER A O 1
ATOM 908 N N . ILE A 1 111 ? -0.680 -0.943 5.864 1.00 91.19 111 ILE A N 1
ATOM 909 C CA . ILE A 1 111 ? -2.043 -0.440 6.030 1.00 91.19 111 ILE A CA 1
ATOM 910 C C . ILE A 1 111 ? -2.612 -1.159 7.252 1.00 91.19 111 ILE A C 1
ATOM 912 O O . ILE A 1 111 ? -2.541 -2.383 7.295 1.00 91.19 111 ILE A O 1
ATOM 916 N N . GLY A 1 112 ? -3.133 -0.411 8.222 1.00 88.81 112 GLY A N 1
ATOM 917 C CA . GLY A 1 112 ? -3.699 -0.951 9.460 1.00 88.81 112 GLY A CA 1
ATOM 918 C C . GLY A 1 112 ? -2.970 -0.504 10.720 1.00 88.81 112 GLY A C 1
ATOM 919 O O . GLY A 1 112 ? -3.612 -0.321 11.739 1.00 88.81 112 GLY A O 1
ATOM 920 N N . PHE A 1 113 ? -1.660 -0.239 10.677 1.00 90.69 113 PHE A N 1
ATOM 921 C CA . PHE A 1 113 ? -0.960 0.254 11.871 1.00 90.69 113 PHE A CA 1
ATOM 922 C C . PHE A 1 113 ? -1.001 1.781 11.992 1.00 90.69 113 PHE A C 1
ATOM 924 O O . PHE A 1 113 ? -1.420 2.330 13.007 1.00 90.69 113 PHE A O 1
ATOM 931 N N . LYS A 1 114 ? -0.586 2.490 10.936 1.00 91.12 114 LYS A N 1
ATOM 932 C CA . LYS A 1 114 ? -0.493 3.960 10.944 1.00 91.12 114 LYS A CA 1
ATOM 933 C C . LYS A 1 114 ? -1.851 4.643 11.122 1.00 91.12 114 LYS A C 1
ATOM 935 O O . LYS A 1 114 ? -1.912 5.707 11.722 1.00 91.12 114 LYS A O 1
ATOM 940 N N . GLU A 1 115 ? -2.924 4.034 10.617 1.00 94.81 115 GLU A N 1
ATOM 941 C CA . GLU A 1 115 ? -4.285 4.553 10.776 1.00 94.81 115 GLU A CA 1
ATOM 942 C C . GLU A 1 115 ? -4.747 4.521 12.237 1.00 94.81 115 GLU A C 1
ATOM 944 O O . GLU A 1 115 ? -5.460 5.420 12.664 1.00 94.81 115 GLU A O 1
ATOM 949 N N . PHE A 1 116 ? -4.280 3.541 13.012 1.00 93.62 116 PHE A N 1
ATOM 950 C CA . PHE A 1 116 ? -4.603 3.381 14.430 1.00 93.62 116 PHE A CA 1
ATOM 951 C C . PHE A 1 116 ? -3.571 4.035 15.347 1.00 93.62 116 PHE A C 1
ATOM 953 O O . PHE A 1 116 ? -3.683 3.943 16.562 1.00 93.62 116 PHE A O 1
ATOM 960 N N . HIS A 1 117 ? -2.564 4.718 14.799 1.00 90.38 117 HIS A N 1
ATOM 961 C CA . HIS A 1 117 ? -1.463 5.248 15.592 1.00 90.38 117 HIS A CA 1
ATOM 962 C C . HIS A 1 117 ? -1.927 6.152 16.741 1.00 90.38 117 HIS A C 1
ATOM 964 O O . HIS A 1 117 ? -1.492 5.966 17.874 1.00 90.38 117 HIS A O 1
ATOM 970 N N . GLN A 1 118 ? -2.832 7.093 16.457 1.00 90.44 118 GLN A N 1
ATOM 971 C CA . GLN A 1 118 ? -3.353 8.014 17.468 1.00 90.44 118 GLN A CA 1
ATOM 972 C C . GLN A 1 118 ? -4.136 7.282 18.560 1.00 90.44 118 GLN A C 1
ATOM 974 O O . GLN A 1 118 ? -3.936 7.574 19.731 1.00 90.44 118 GLN A O 1
ATOM 979 N N . PHE A 1 119 ? -4.950 6.292 18.185 1.00 92.38 119 PHE A N 1
ATOM 980 C CA . PHE A 1 119 ? -5.659 5.424 19.128 1.00 92.38 119 PHE A CA 1
ATOM 981 C C . PHE A 1 119 ? -4.702 4.583 19.992 1.00 92.38 119 PHE A C 1
ATOM 983 O O . PHE A 1 119 ? -4.967 4.331 21.162 1.00 92.38 119 PHE A O 1
ATOM 990 N N . LEU A 1 120 ? -3.579 4.134 19.428 1.00 90.56 120 LEU A N 1
ATOM 991 C CA . LEU A 1 120 ? -2.612 3.302 20.145 1.00 90.56 120 LEU A CA 1
ATOM 992 C C . LEU A 1 120 ? -1.748 4.110 21.117 1.00 90.56 120 LEU A C 1
ATOM 994 O O . LEU A 1 120 ? -1.394 3.592 22.169 1.00 90.56 120 LEU A O 1
ATOM 998 N N . VAL A 1 121 ? -1.398 5.349 20.756 1.00 88.38 121 VAL A N 1
ATOM 999 C CA . VAL A 1 121 ? -0.574 6.243 21.588 1.00 88.38 121 VAL A CA 1
ATOM 1000 C C . VAL A 1 121 ? -1.408 7.039 22.585 1.00 88.38 121 VAL A C 1
ATOM 1002 O O . VAL A 1 121 ? -0.867 7.470 23.600 1.00 88.38 121 VAL A O 1
ATOM 1005 N N . SER A 1 122 ? -2.708 7.231 22.338 1.00 84.94 122 SER A N 1
ATOM 1006 C CA . SER A 1 122 ? -3.590 7.791 23.357 1.00 84.94 122 SER A CA 1
ATOM 1007 C C . SER A 1 122 ? -3.561 6.880 24.577 1.00 84.94 122 SER A C 1
ATOM 1009 O O . SER A 1 122 ? -3.915 5.703 24.489 1.00 84.94 122 SER A O 1
ATOM 1011 N N . GLU A 1 123 ? -3.100 7.415 25.703 1.00 64.25 123 GLU A N 1
ATOM 1012 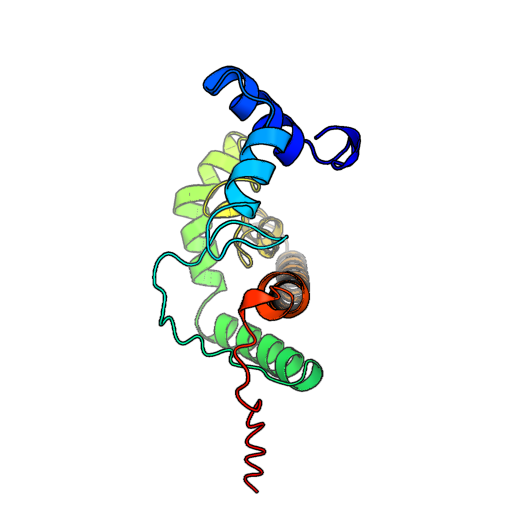C CA . GLU A 1 123 ? -3.035 6.661 26.945 1.00 64.25 123 GLU A CA 1
ATOM 1013 C C . GLU A 1 123 ? -4.427 6.134 27.306 1.00 64.25 123 GLU A C 1
ATOM 1015 O O . GLU A 1 123 ? -5.439 6.809 27.102 1.00 64.25 123 GLU A O 1
ATOM 1020 N N . ALA A 1 124 ? -4.482 4.951 27.922 1.00 61.12 124 ALA A N 1
ATOM 1021 C CA . ALA A 1 124 ? -5.712 4.354 28.453 1.00 61.12 124 ALA A CA 1
ATOM 1022 C C . ALA A 1 124 ? -6.381 5.186 29.580 1.00 61.12 124 ALA A C 1
ATOM 1024 O O . ALA A 1 124 ? -7.264 4.685 30.267 1.00 61.12 124 ALA A O 1
ATOM 1025 N N . GLN A 1 125 ? -5.934 6.428 29.798 1.00 57.59 125 GLN A N 1
ATOM 1026 C CA . GLN A 1 125 ? -6.380 7.360 30.833 1.00 57.59 125 GLN A CA 1
ATOM 1027 C C . GLN A 1 125 ? -7.294 8.476 30.298 1.00 57.59 125 GLN A C 1
ATOM 1029 O O . GLN A 1 125 ? -7.817 9.265 31.083 1.00 57.59 125 GLN A O 1
ATOM 1034 N N . G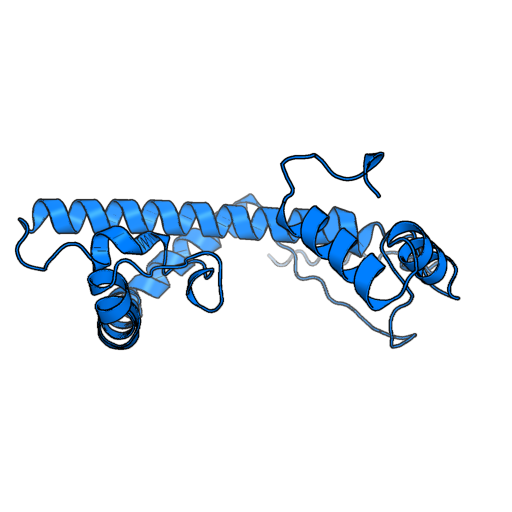LY A 1 126 ? -7.491 8.570 28.978 1.00 69.88 126 GLY A N 1
ATOM 1035 C CA . GLY A 1 126 ? -8.483 9.480 28.402 1.00 69.88 126 GLY A CA 1
ATOM 1036 C C . GLY A 1 126 ? -9.923 9.016 28.679 1.00 69.88 126 GLY A C 1
ATOM 1037 O O . GLY A 1 126 ? -10.141 7.829 28.922 1.00 69.88 126 GLY A O 1
ATOM 1038 N N . PRO A 1 127 ? -10.927 9.912 28.615 1.00 84.00 127 PRO A N 1
ATOM 1039 C CA . PRO A 1 127 ? -12.330 9.513 28.703 1.00 84.00 127 PRO A CA 1
ATOM 1040 C C . PRO A 1 127 ? -12.664 8.451 27.648 1.00 84.00 127 PRO A C 1
ATOM 1042 O O . PRO A 1 127 ? -12.245 8.579 26.494 1.00 84.00 127 PRO A O 1
ATOM 1045 N N . GLU A 1 128 ? -13.444 7.432 28.018 1.00 87.06 128 GLU A N 1
ATOM 1046 C CA . GLU A 1 128 ? -13.790 6.317 27.117 1.00 87.06 128 GLU A CA 1
ATOM 1047 C C . GLU A 1 128 ? -14.438 6.810 25.811 1.00 87.06 128 GLU A C 1
ATOM 1049 O O . GLU A 1 128 ? -14.167 6.283 24.736 1.00 87.06 128 GLU A O 1
ATOM 1054 N N . GLU A 1 129 ? -15.204 7.900 25.880 1.00 88.81 129 GLU A N 1
ATOM 1055 C CA . GLU A 1 129 ? -15.799 8.573 24.720 1.00 88.81 129 GLU A CA 1
ATOM 1056 C C . GLU A 1 129 ? -14.747 9.040 23.703 1.00 88.81 129 GLU A C 1
ATOM 1058 O O . GLU A 1 129 ? -14.901 8.831 22.500 1.00 88.81 129 GLU A O 1
ATOM 1063 N N . VAL A 1 130 ? -13.648 9.639 24.172 1.00 89.19 130 VAL A N 1
ATOM 1064 C CA . VAL A 1 130 ? -12.558 10.116 23.307 1.00 89.19 130 VAL A CA 1
ATOM 1065 C C . VAL A 1 130 ? -11.837 8.931 22.673 1.00 89.19 130 VAL A C 1
ATOM 1067 O O . VAL A 1 130 ? -11.508 8.951 21.487 1.00 89.19 130 VAL A O 1
ATOM 1070 N N . ARG A 1 131 ? -11.621 7.868 23.449 1.00 89.56 131 ARG A N 1
ATOM 1071 C CA . ARG A 1 131 ? -10.983 6.644 22.963 1.00 89.56 131 ARG A CA 1
ATOM 1072 C C . ARG A 1 131 ? -11.824 5.958 21.885 1.00 89.56 131 ARG A C 1
ATOM 1074 O O . ARG A 1 131 ? -11.272 5.558 20.860 1.00 89.56 131 ARG A O 1
ATOM 1081 N N . GLN A 1 132 ? -13.141 5.884 22.074 1.00 92.06 132 GLN A N 1
ATOM 1082 C CA . GLN A 1 132 ? -14.056 5.345 21.071 1.00 92.06 132 GLN A CA 1
ATOM 1083 C C . GLN A 1 132 ? -14.053 6.197 19.795 1.00 92.06 132 GLN A C 1
ATOM 1085 O O . GLN A 1 132 ? -13.941 5.658 18.697 1.00 92.06 132 GLN A O 1
ATOM 1090 N N . GLN A 1 133 ? -14.068 7.527 19.923 1.00 93.94 133 GLN A N 1
ATOM 1091 C CA . GLN A 1 133 ? -13.975 8.426 18.769 1.00 93.94 133 GLN A CA 1
ATOM 1092 C C . GLN A 1 133 ? -12.685 8.217 17.964 1.00 93.94 133 GLN A C 1
ATOM 1094 O O . GLN A 1 133 ? -12.722 8.195 16.732 1.00 93.94 133 GLN A O 1
ATOM 1099 N N . LEU A 1 134 ? -11.541 8.047 18.634 1.00 94.50 134 LEU A N 1
ATOM 1100 C CA . LEU A 1 134 ? -10.264 7.768 17.969 1.00 94.50 134 LEU A CA 1
ATOM 1101 C C . LEU A 1 134 ? -10.276 6.416 17.252 1.00 94.50 134 LEU A C 1
ATOM 1103 O O . LEU A 1 134 ? -9.738 6.304 16.148 1.00 94.50 134 LEU A O 1
ATOM 1107 N N . LEU A 1 135 ? -10.904 5.404 17.852 1.00 94.44 135 LEU A N 1
ATOM 1108 C CA . LEU A 1 135 ? -11.060 4.092 17.235 1.00 94.44 135 LEU A CA 1
ATOM 1109 C C . LEU A 1 135 ? -11.924 4.167 15.968 1.00 94.44 135 LEU A C 1
ATOM 1111 O O . LEU A 1 135 ? -11.526 3.653 14.922 1.00 94.44 135 LEU A O 1
ATOM 1115 N N . ASP A 1 136 ? -13.056 4.867 16.028 1.00 95.56 136 ASP A N 1
ATOM 1116 C CA . ASP A 1 136 ? -13.960 5.033 14.887 1.00 95.56 136 ASP A CA 1
ATOM 1117 C C . ASP A 1 136 ? -13.279 5.792 13.737 1.00 95.56 136 ASP A C 1
ATOM 1119 O O . ASP A 1 136 ? -13.382 5.409 12.566 1.00 95.56 136 ASP A O 1
ATOM 1123 N N . GLN A 1 137 ? -12.520 6.845 14.059 1.00 96.31 137 GLN A N 1
ATOM 1124 C CA . GLN A 1 137 ? -11.722 7.588 13.080 1.00 96.31 137 GLN A CA 1
ATOM 1125 C C . GLN A 1 137 ? -10.644 6.708 12.440 1.00 96.31 137 GLN A C 1
ATOM 1127 O O . GLN A 1 137 ? -10.480 6.727 11.214 1.00 96.31 137 GLN A O 1
ATOM 1132 N N . ALA A 1 138 ? -9.935 5.912 13.244 1.00 96.06 138 ALA A N 1
ATOM 1133 C CA . ALA A 1 138 ? -8.935 4.971 12.756 1.00 96.06 138 ALA A CA 1
ATOM 1134 C C . ALA A 1 138 ? -9.556 3.928 11.816 1.00 96.06 138 ALA A C 1
ATOM 1136 O O . ALA A 1 138 ? -9.007 3.660 10.744 1.00 96.06 138 ALA A O 1
ATOM 1137 N N . LEU A 1 139 ? -10.737 3.404 12.153 1.00 96.81 139 LEU A N 1
ATOM 1138 C CA . LEU A 1 139 ? -11.458 2.429 11.338 1.00 96.81 139 LEU A CA 1
ATOM 1139 C C . LEU A 1 139 ? -11.899 3.022 9.991 1.00 96.81 139 LEU A C 1
ATOM 1141 O O . LEU A 1 139 ? -11.679 2.423 8.934 1.00 96.81 139 LEU A O 1
ATOM 1145 N N . GLN A 1 140 ? -12.453 4.236 10.000 1.00 97.31 140 GLN A N 1
ATOM 1146 C CA . GLN A 1 140 ? -12.826 4.963 8.780 1.00 97.31 140 GLN A CA 1
ATOM 1147 C C . GLN A 1 140 ? -11.611 5.237 7.885 1.00 97.31 140 GLN A C 1
ATOM 1149 O O . GLN A 1 140 ? -11.653 5.031 6.661 1.00 97.31 140 GLN A O 1
ATOM 1154 N N . ALA A 1 141 ? -10.495 5.656 8.487 1.00 97.12 141 ALA A N 1
ATOM 1155 C CA . ALA A 1 141 ? -9.238 5.836 7.777 1.00 97.12 141 ALA A CA 1
ATOM 1156 C C . ALA A 1 141 ? -8.757 4.507 7.176 1.00 97.12 141 ALA A C 1
ATOM 1158 O O . ALA A 1 141 ? -8.417 4.464 5.991 1.00 97.12 141 ALA A O 1
ATOM 1159 N N . PHE A 1 142 ? -8.802 3.416 7.944 1.00 97.38 142 PHE A N 1
ATOM 1160 C CA . PHE A 1 142 ? -8.377 2.082 7.526 1.00 97.38 142 PHE A CA 1
ATOM 1161 C C . PHE A 1 142 ? -9.176 1.551 6.332 1.00 97.38 142 PHE A C 1
ATOM 1163 O O . PHE A 1 142 ? -8.584 1.140 5.324 1.00 97.38 142 PHE A O 1
ATOM 1170 N N . ARG A 1 143 ? -10.509 1.661 6.365 1.00 97.81 143 ARG A N 1
ATOM 1171 C CA . ARG A 1 143 ? -11.378 1.335 5.220 1.00 97.81 143 ARG A CA 1
ATOM 1172 C C . ARG A 1 143 ? -11.003 2.164 3.991 1.00 97.81 143 ARG A C 1
ATOM 1174 O O . ARG A 1 143 ? -10.766 1.629 2.902 1.00 97.81 143 ARG A O 1
ATOM 1181 N N . THR A 1 144 ? -10.849 3.475 4.169 1.00 97.62 144 THR A N 1
ATOM 1182 C CA . THR A 1 144 ? -10.503 4.407 3.085 1.00 97.62 144 THR A CA 1
ATOM 1183 C C . THR A 1 144 ? -9.167 4.061 2.429 1.00 97.62 144 THR A C 1
ATOM 1185 O O . THR A 1 144 ? -9.062 3.992 1.196 1.00 97.62 144 THR A O 1
ATOM 1188 N N . VAL A 1 145 ? -8.118 3.831 3.223 1.00 96.81 145 VAL A N 1
ATOM 1189 C CA . VAL A 1 145 ? -6.791 3.531 2.678 1.00 96.81 145 VAL A CA 1
ATOM 1190 C C . VAL A 1 145 ? -6.735 2.160 2.012 1.00 96.81 145 VAL A C 1
ATOM 1192 O O . VAL A 1 145 ? -6.032 2.023 1.006 1.00 96.81 145 VAL A O 1
ATOM 1195 N N . THR A 1 146 ? -7.518 1.194 2.492 1.00 97.31 146 THR A N 1
ATOM 1196 C CA . THR A 1 146 ? -7.645 -0.146 1.909 1.00 97.31 146 THR A CA 1
ATOM 1197 C C . THR A 1 146 ? -8.293 -0.074 0.526 1.00 97.31 146 THR A C 1
ATOM 1199 O O . THR A 1 146 ? -7.718 -0.560 -0.453 1.00 97.31 146 THR A O 1
ATOM 1202 N N . LYS A 1 147 ? -9.406 0.659 0.382 1.00 97.38 147 LYS A N 1
ATOM 1203 C CA . LYS A 1 147 ? -10.038 0.922 -0.927 1.00 97.38 147 LYS A CA 1
ATOM 1204 C C . LYS A 1 147 ? -9.094 1.652 -1.881 1.00 97.38 147 LYS A C 1
ATOM 1206 O O . LYS A 1 147 ? -8.942 1.276 -3.046 1.00 97.38 147 LYS A O 1
ATOM 1211 N N . ARG A 1 148 ? -8.395 2.682 -1.393 1.00 96.69 148 ARG A N 1
ATOM 1212 C CA . ARG A 1 148 ? -7.399 3.425 -2.183 1.00 96.69 148 ARG A CA 1
ATOM 1213 C C . ARG A 1 148 ? -6.260 2.521 -2.656 1.00 96.69 148 ARG A C 1
ATOM 1215 O O . ARG A 1 148 ? -5.783 2.682 -3.783 1.00 96.69 148 ARG A O 1
ATOM 1222 N N . TYR A 1 149 ? -5.821 1.585 -1.820 1.00 96.75 149 TYR A N 1
ATOM 1223 C CA . TYR A 1 149 ? -4.795 0.615 -2.179 1.00 96.75 149 TYR A CA 1
ATOM 1224 C C . TYR A 1 149 ? -5.277 -0.339 -3.275 1.00 96.75 149 TYR A C 1
ATOM 1226 O O . TYR A 1 149 ? -4.586 -0.461 -4.287 1.00 96.75 149 TYR A O 1
ATOM 1234 N N . ALA A 1 150 ? -6.490 -0.884 -3.162 1.00 96.38 150 ALA A N 1
ATOM 1235 C CA . ALA A 1 150 ? -7.094 -1.721 -4.200 1.00 96.38 150 ALA A CA 1
ATOM 1236 C C . ALA A 1 150 ? -7.202 -0.986 -5.552 1.00 96.38 150 ALA A C 1
ATOM 1238 O O . ALA A 1 150 ? -6.738 -1.474 -6.586 1.00 96.38 150 ALA A O 1
ATOM 1239 N N . ARG A 1 151 ? -7.691 0.264 -5.548 1.00 95.50 151 ARG A N 1
ATOM 1240 C CA . ARG A 1 151 ? -7.731 1.121 -6.751 1.00 95.50 151 ARG A CA 1
ATOM 1241 C C . ARG A 1 151 ? -6.333 1.340 -7.342 1.00 95.50 151 ARG A C 1
ATOM 1243 O O . ARG A 1 151 ? -6.152 1.313 -8.562 1.00 95.50 151 ARG A O 1
ATOM 1250 N N . LYS A 1 152 ? -5.316 1.540 -6.495 1.00 95.38 152 LYS A N 1
ATOM 1251 C CA . LYS A 1 152 ? -3.916 1.702 -6.920 1.00 95.38 152 LYS A CA 1
ATOM 1252 C C . LYS A 1 152 ? -3.354 0.418 -7.535 1.00 95.38 152 LYS A C 1
ATOM 1254 O O . LYS A 1 152 ? -2.651 0.520 -8.540 1.00 95.38 152 LYS A O 1
ATOM 1259 N N . GLN A 1 153 ? -3.670 -0.752 -6.980 1.00 95.00 153 GLN A N 1
ATOM 1260 C CA . GLN A 1 153 ? -3.296 -2.049 -7.549 1.00 95.00 153 GLN A CA 1
ATOM 1261 C C . GLN A 1 153 ? -3.921 -2.228 -8.936 1.00 95.00 153 GLN A C 1
ATOM 1263 O O . GLN A 1 153 ? -3.187 -2.434 -9.900 1.00 95.00 153 GLN A O 1
ATOM 1268 N N . ASN A 1 154 ? -5.231 -2.007 -9.075 1.00 93.56 154 ASN A N 1
ATOM 1269 C CA . ASN A 1 154 ? -5.927 -2.076 -10.365 1.00 93.56 154 ASN A CA 1
ATOM 1270 C C . ASN A 1 154 ? -5.336 -1.099 -11.391 1.00 93.56 154 ASN A C 1
ATOM 1272 O O . ASN A 1 154 ? -5.051 -1.466 -12.534 1.00 93.56 154 ASN A O 1
ATOM 1276 N N . LYS A 1 155 ? -5.064 0.147 -10.982 1.00 92.69 155 LYS A N 1
ATOM 1277 C CA . LYS A 1 155 ? -4.398 1.136 -11.840 1.00 92.69 155 LYS A CA 1
ATOM 1278 C C . LYS A 1 155 ? -3.004 0.674 -12.257 1.00 92.69 155 LYS A C 1
ATOM 1280 O O . LYS A 1 155 ? -2.617 0.907 -13.404 1.00 92.69 155 LYS A O 1
ATOM 1285 N N . TRP A 1 156 ? -2.245 0.057 -11.354 1.00 92.69 156 TRP A N 1
ATOM 1286 C CA . TRP A 1 156 ? -0.921 -0.472 -11.660 1.00 92.69 156 TRP A CA 1
ATOM 1287 C C . TRP A 1 156 ? -1.019 -1.630 -12.650 1.00 92.69 156 TRP A C 1
ATOM 1289 O O . TRP A 1 156 ? -0.380 -1.563 -13.693 1.00 92.69 156 TRP A O 1
ATOM 1299 N N . VAL A 1 157 ? -1.879 -2.623 -12.416 1.00 91.38 157 VAL A N 1
ATOM 1300 C CA . VAL A 1 157 ? -2.049 -3.753 -13.340 1.00 91.38 157 VAL A CA 1
ATOM 1301 C C . VAL A 1 157 ? -2.427 -3.256 -14.737 1.00 91.38 157 VAL A C 1
ATOM 1303 O O . VAL A 1 157 ? -1.728 -3.541 -15.709 1.00 91.38 157 VAL A O 1
ATOM 1306 N N . ARG A 1 158 ? -3.436 -2.388 -14.852 1.00 89.25 158 ARG A N 1
ATOM 1307 C CA . ARG A 1 158 ? -3.871 -1.851 -16.152 1.00 89.25 158 ARG A CA 1
ATOM 1308 C C . ARG A 1 158 ? -2.779 -1.060 -16.872 1.00 89.25 158 ARG A C 1
ATOM 1310 O O . ARG A 1 158 ? -2.611 -1.208 -18.077 1.00 89.25 158 ARG A O 1
ATOM 1317 N N . ASN A 1 159 ? -2.029 -0.216 -16.159 1.00 88.75 159 ASN A N 1
ATOM 1318 C CA . ASN A 1 159 ? -1.109 0.732 -16.800 1.00 88.75 159 ASN A CA 1
ATOM 1319 C C . ASN A 1 159 ? 0.349 0.274 -16.881 1.00 88.75 159 ASN A C 1
ATOM 1321 O O . ASN A 1 159 ? 1.106 0.811 -17.689 1.00 88.75 159 ASN A O 1
ATOM 1325 N N . ARG A 1 160 ? 0.766 -0.661 -16.027 1.00 84.31 160 ARG A N 1
ATOM 1326 C CA . ARG A 1 160 ? 2.146 -1.158 -15.943 1.00 84.31 160 ARG A CA 1
ATOM 1327 C C . ARG A 1 160 ? 2.279 -2.605 -16.382 1.00 84.31 160 ARG A C 1
ATOM 1329 O O . ARG A 1 160 ? 3.307 -2.953 -16.953 1.00 84.31 160 ARG A O 1
ATOM 1336 N N . PHE A 1 161 ? 1.278 -3.425 -16.093 1.00 82.81 161 PHE A N 1
ATOM 1337 C CA . PHE A 1 161 ? 1.337 -4.845 -16.388 1.00 82.81 161 PHE A CA 1
ATOM 1338 C C . PHE A 1 161 ? 0.736 -5.135 -17.769 1.00 82.81 161 PHE A C 1
ATOM 1340 O O . PHE A 1 161 ? 1.479 -5.464 -18.687 1.00 82.81 161 PHE A O 1
ATOM 1347 N N . LEU A 1 162 ? -0.557 -4.860 -17.973 1.00 82.06 162 LEU A N 1
ATOM 1348 C CA . LEU A 1 162 ? -1.264 -5.148 -19.233 1.00 82.06 162 LEU A CA 1
ATOM 1349 C C . LEU A 1 162 ? -0.829 -4.265 -20.411 1.00 82.06 162 LEU A C 1
ATOM 1351 O O . LEU A 1 162 ? -0.866 -4.687 -21.558 1.00 82.06 162 LEU A O 1
ATOM 1355 N N . ARG A 1 163 ? -0.377 -3.033 -20.146 1.00 71.19 163 ARG A N 1
ATOM 1356 C CA . ARG A 1 163 ? 0.143 -2.126 -21.187 1.00 71.19 163 ARG A CA 1
ATOM 1357 C C . ARG A 1 163 ? 1.527 -2.513 -21.730 1.00 71.19 163 ARG A C 1
ATOM 1359 O O . ARG A 1 163 ? 2.035 -1.825 -22.619 1.00 71.19 163 ARG A O 1
ATOM 1366 N N . ARG A 1 164 ? 2.171 -3.572 -21.223 1.00 66.06 164 ARG A N 1
ATOM 1367 C CA . ARG A 1 164 ? 3.385 -4.112 -21.854 1.00 66.06 164 ARG A CA 1
ATOM 1368 C C . ARG A 1 164 ? 2.986 -4.781 -23.172 1.00 66.06 164 ARG A C 1
ATOM 1370 O O . ARG A 1 164 ? 2.353 -5.828 -23.174 1.00 66.06 164 ARG A O 1
ATOM 1377 N N . LYS A 1 165 ? 3.388 -4.168 -24.292 1.00 54.75 165 LYS A N 1
ATOM 1378 C CA . LYS A 1 165 ? 3.098 -4.634 -25.662 1.00 54.75 165 LYS A CA 1
ATOM 1379 C C . LYS A 1 165 ? 3.552 -6.080 -25.941 1.00 54.75 165 LYS A C 1
ATOM 1381 O O . LYS A 1 165 ? 3.043 -6.688 -26.870 1.00 54.75 165 LYS A O 1
ATOM 1386 N N . SER A 1 166 ? 4.464 -6.632 -25.137 1.00 52.41 166 SER A N 1
ATOM 1387 C CA . SER A 1 166 ? 4.946 -8.013 -25.247 1.00 52.41 166 SER A CA 1
ATOM 1388 C C . SER A 1 166 ? 3.970 -9.083 -24.733 1.00 52.41 166 SER A C 1
ATOM 1390 O O . SER A 1 166 ? 4.229 -10.260 -24.948 1.00 52.41 166 SER A O 1
ATOM 1392 N N . PHE A 1 167 ? 2.847 -8.712 -24.098 1.00 47.84 167 PHE A N 1
ATOM 1393 C CA . PHE A 1 167 ? 1.809 -9.663 -23.659 1.00 47.84 167 PHE A CA 1
ATOM 1394 C C . PHE A 1 167 ? 0.793 -10.052 -24.739 1.00 47.84 167 PHE A C 1
ATOM 1396 O O . PHE A 1 167 ? -0.139 -10.790 -24.438 1.00 47.84 167 PHE A O 1
ATOM 1403 N N . LEU A 1 168 ? 0.948 -9.581 -25.977 1.00 38.88 168 LEU A N 1
ATOM 1404 C CA . LEU A 1 168 ? 0.121 -10.032 -27.093 1.00 38.88 168 LEU A CA 1
ATOM 1405 C C . LEU A 1 168 ? 0.956 -10.926 -28.020 1.00 38.88 168 LEU A C 1
ATOM 1407 O O . LEU A 1 168 ? 1.450 -10.445 -29.040 1.00 38.88 168 LEU A O 1
ATOM 1411 N N . PRO A 1 169 ? 1.121 -12.229 -27.721 1.00 37.25 169 PRO A N 1
ATOM 1412 C CA . PRO A 1 169 ? 1.121 -13.183 -28.815 1.00 37.25 169 PRO A CA 1
ATOM 1413 C C . PRO A 1 169 ? -0.262 -13.105 -29.486 1.00 37.25 169 PRO A C 1
ATOM 1415 O O . PRO A 1 169 ? -1.244 -12.724 -28.849 1.00 37.25 169 PRO A O 1
ATOM 1418 N N . ALA A 1 170 ? -0.350 -13.430 -30.772 1.00 39.66 170 ALA A N 1
ATOM 1419 C CA . ALA A 1 170 ? -1.593 -13.474 -31.541 1.00 39.66 170 ALA A CA 1
ATOM 1420 C C . ALA A 1 170 ? -2.552 -14.592 -31.063 1.00 39.66 170 ALA A C 1
ATOM 1422 O O . ALA A 1 170 ? -2.899 -15.490 -31.821 1.00 39.66 170 ALA A O 1
ATOM 1423 N N . ALA A 1 171 ? -2.961 -14.564 -29.795 1.00 34.84 171 ALA A N 1
ATOM 1424 C CA . ALA A 1 171 ? -3.913 -15.481 -29.193 1.00 34.84 171 ALA A CA 1
ATOM 1425 C C . ALA A 1 171 ? -5.121 -14.678 -28.684 1.00 34.84 171 ALA A C 1
ATOM 1427 O O . ALA A 1 171 ? -4.937 -13.644 -28.033 1.00 34.84 171 ALA A O 1
ATOM 1428 N N . PRO A 1 172 ? -6.356 -15.107 -28.994 1.00 35.88 172 PRO A N 1
ATOM 1429 C CA . PRO A 1 172 ? -7.547 -14.369 -28.618 1.00 35.88 172 PRO A CA 1
ATOM 1430 C C . PRO A 1 172 ? -7.665 -14.344 -27.092 1.00 35.88 172 PRO A C 1
ATOM 1432 O O . PRO A 1 172 ? -7.552 -15.372 -26.423 1.00 35.88 172 PRO A O 1
ATOM 1435 N N . LEU A 1 173 ? -7.902 -13.153 -26.543 1.00 35.81 173 LEU A N 1
ATOM 1436 C CA . LEU A 1 173 ? -8.383 -12.982 -25.177 1.00 35.81 173 LEU A CA 1
ATOM 1437 C C . LEU A 1 173 ? -9.732 -13.705 -25.071 1.00 35.81 173 LEU A C 1
ATOM 1439 O O . LEU A 1 173 ? -10.768 -13.138 -25.406 1.00 35.81 173 LEU A O 1
ATOM 1443 N N . LEU A 1 174 ? -9.727 -14.966 -24.641 1.00 33.88 174 LEU A N 1
ATOM 1444 C CA . LEU A 1 174 ? -10.950 -15.666 -24.274 1.00 33.88 174 LEU A CA 1
ATOM 1445 C C . LEU A 1 174 ? -11.452 -15.066 -22.959 1.00 33.88 174 LEU A C 1
ATOM 1447 O O . LEU A 1 174 ? -11.080 -15.491 -21.867 1.00 33.88 174 LEU A O 1
ATOM 1451 N N . SER A 1 175 ? -12.292 -14.037 -23.068 1.00 32.75 175 SER A N 1
ATOM 1452 C CA . SER A 1 175 ? -13.159 -13.599 -21.980 1.00 32.75 175 SER A CA 1
ATOM 1453 C C . SER A 1 175 ? -14.225 -14.668 -21.759 1.00 32.75 175 SER A C 1
ATOM 1455 O O . SER A 1 175 ? -15.277 -14.647 -22.397 1.00 32.75 175 SER A O 1
ATOM 1457 N N . PHE A 1 176 ? -13.942 -15.620 -20.872 1.00 30.45 176 PHE A N 1
ATOM 1458 C CA . PHE A 1 176 ? -14.956 -16.521 -20.335 1.00 30.45 176 PHE A CA 1
ATOM 1459 C C . PHE A 1 176 ? -15.879 -15.713 -19.414 1.00 30.45 176 PHE A C 1
ATOM 1461 O O . PHE A 1 176 ? -15.558 -15.440 -18.258 1.00 30.45 176 PHE A O 1
ATOM 1468 N N . TRP A 1 177 ? -17.023 -15.294 -19.952 1.00 30.69 177 TRP A N 1
ATOM 1469 C CA . TRP A 1 177 ? -18.170 -14.870 -19.159 1.00 30.69 177 TRP A CA 1
ATOM 1470 C C . TRP A 1 177 ? -18.787 -16.119 -18.531 1.00 30.69 177 TRP A C 1
ATOM 1472 O O . TRP A 1 177 ? -19.655 -16.755 -19.119 1.00 30.69 177 TRP A O 1
ATOM 1482 N N . ALA A 1 178 ? -18.325 -16.497 -17.342 1.00 28.52 178 ALA A N 1
ATOM 1483 C CA . ALA A 1 178 ? -19.090 -17.400 -16.497 1.00 28.52 178 ALA A CA 1
ATOM 1484 C C . ALA A 1 178 ? -20.147 -16.565 -15.762 1.00 28.52 178 ALA A C 1
ATOM 1486 O O . ALA A 1 178 ? -19.894 -16.013 -14.693 1.00 28.52 178 ALA A O 1
ATOM 1487 N N . SER A 1 179 ? -21.318 -16.431 -16.387 1.00 30.38 179 SER A N 1
ATOM 1488 C CA . SER A 1 179 ? -22.562 -16.206 -15.654 1.00 30.38 179 SER A CA 1
ATOM 1489 C C . SER A 1 179 ? -22.824 -17.473 -14.848 1.00 30.38 179 SER A C 1
ATOM 1491 O O . SER A 1 179 ? -22.970 -18.546 -15.431 1.00 30.38 179 SER A O 1
ATOM 1493 N N . VAL A 1 180 ? -22.847 -17.363 -13.526 1.00 31.09 180 VAL A N 1
ATOM 1494 C CA . VAL A 1 180 ? -23.458 -18.375 -12.667 1.00 31.09 180 VAL A CA 1
ATOM 1495 C C . VAL A 1 180 ? -24.564 -17.658 -11.912 1.00 31.09 180 VAL A C 1
ATOM 1497 O O . VAL A 1 180 ? -24.297 -16.708 -11.172 1.00 31.09 180 VAL A O 1
ATOM 1500 N N . ALA A 1 181 ? -25.785 -18.067 -12.254 1.00 34.41 181 ALA A N 1
ATOM 1501 C CA . ALA A 1 181 ? -27.027 -17.781 -11.554 1.00 34.41 181 ALA A CA 1
ATOM 1502 C C . ALA A 1 181 ? -27.059 -18.471 -10.185 1.00 34.41 181 ALA A C 1
ATOM 1504 O O . ALA A 1 181 ? -26.362 -19.502 -10.036 1.00 34.41 181 ALA A O 1
#

Organism: Naja naja (NCBI:txid35670)

Foldseek 3Di:
DVVVDDPVPVVVVVVQVVVCVVPVDGPVVVQVVQQPEDCHFPQGHHDPDPPDDDDDDDDDLVVVLVVLLVVLVVCVVVPLVVVLLVCCVPPPVVCVVVVNDDCPDDPSVDQSNVLLVVLNPPDPPDDVVVSVVSVVSSSVVSSVVSSVVVVVVVVCCVPRPVPGPSPDDPDDPPPPPPDDD